Protein AF-A0A2P5BXR2-F1 (afdb_monomer_lite)

pLDDT: mean 88.07, std 12.1, range [50.62, 97.69]

Structure (mmCIF, N/CA/C/O backbone):
data_AF-A0A2P5BXR2-F1
#
_entry.id   AF-A0A2P5BXR2-F1
#
loop_
_atom_site.group_PDB
_atom_site.id
_atom_site.type_symbol
_atom_site.label_atom_id
_atom_site.label_alt_id
_atom_site.label_comp_id
_atom_site.label_asym_id
_atom_site.label_entity_id
_atom_site.label_seq_id
_atom_site.pdbx_PDB_ins_code
_atom_site.Cartn_x
_atom_site.Cartn_y
_atom_site.Cartn_z
_atom_site.occupancy
_atom_site.B_iso_or_equiv
_atom_site.auth_seq_id
_atom_site.auth_comp_id
_atom_site.auth_asym_id
_atom_site.auth_atom_id
_atom_site.pdbx_PDB_model_num
ATOM 1 N N . MET A 1 1 ? 4.784 3.458 15.283 1.00 50.62 1 MET A N 1
ATOM 2 C CA . MET A 1 1 ? 4.928 3.569 13.817 1.00 50.62 1 MET A CA 1
ATOM 3 C C . MET A 1 1 ? 5.617 4.893 13.542 1.00 50.62 1 MET A C 1
ATOM 5 O O . MET A 1 1 ? 5.100 5.916 13.974 1.00 50.62 1 MET A O 1
ATOM 9 N N . SER A 1 2 ? 6.825 4.873 12.980 1.00 51.78 2 SER A N 1
ATOM 10 C CA . SER A 1 2 ? 7.567 6.105 12.665 1.00 51.78 2 SER A CA 1
ATOM 11 C C . SER A 1 2 ? 7.206 6.588 11.256 1.00 51.78 2 SER A C 1
ATOM 13 O O . SER A 1 2 ? 6.682 5.811 10.460 1.00 51.78 2 SER A O 1
ATOM 15 N N . ALA A 1 3 ? 7.502 7.846 10.922 1.00 52.97 3 ALA A N 1
ATOM 16 C CA . ALA A 1 3 ? 7.253 8.400 9.585 1.00 52.97 3 ALA A CA 1
ATOM 17 C C . ALA A 1 3 ? 7.955 7.628 8.441 1.00 52.97 3 ALA A C 1
ATOM 19 O O . ALA A 1 3 ? 7.564 7.770 7.287 1.00 52.97 3 ALA A O 1
ATOM 20 N N . TYR A 1 4 ? 8.945 6.783 8.756 1.00 61.28 4 TYR A N 1
ATOM 21 C CA . TYR A 1 4 ? 9.713 5.991 7.789 1.00 61.28 4 TYR A CA 1
ATOM 22 C C . TYR A 1 4 ? 8.978 4.760 7.231 1.00 61.28 4 TYR A C 1
ATOM 2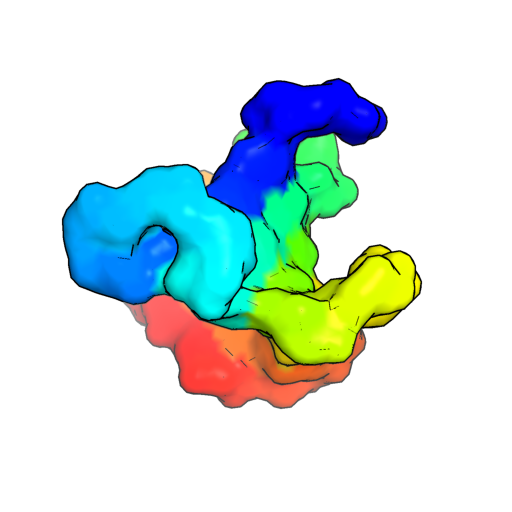4 O O . TYR A 1 4 ? 9.470 4.138 6.295 1.00 61.28 4 TYR A O 1
ATOM 32 N N . ASP A 1 5 ? 7.810 4.403 7.771 1.00 81.31 5 ASP A N 1
ATOM 33 C CA . ASP A 1 5 ? 7.036 3.228 7.335 1.00 81.31 5 ASP A CA 1
ATOM 34 C C . ASP A 1 5 ? 5.910 3.572 6.339 1.00 81.31 5 ASP A C 1
ATOM 36 O O . ASP A 1 5 ? 4.977 2.782 6.157 1.00 81.31 5 ASP A O 1
ATOM 40 N N . ARG A 1 6 ? 5.958 4.765 5.728 1.00 89.50 6 ARG A N 1
ATOM 41 C CA . ARG A 1 6 ? 4.939 5.256 4.793 1.00 89.50 6 ARG A CA 1
ATOM 42 C C . ARG A 1 6 ? 5.520 5.478 3.402 1.00 89.50 6 ARG A C 1
ATOM 44 O O . ARG A 1 6 ? 6.527 6.157 3.238 1.00 89.50 6 ARG A O 1
ATOM 51 N N . TRP A 1 7 ? 4.807 4.977 2.402 1.00 92.62 7 TRP A N 1
ATOM 52 C CA . TRP A 1 7 ? 5.045 5.256 0.990 1.00 92.62 7 TRP A CA 1
ATOM 53 C C . TRP A 1 7 ? 3.892 6.076 0.428 1.00 92.62 7 TRP A C 1
ATOM 55 O O . TRP A 1 7 ? 2.732 5.868 0.791 1.00 92.62 7 TRP A O 1
ATOM 65 N N . GLN A 1 8 ? 4.210 7.004 -0.466 1.00 94.94 8 GLN A N 1
ATOM 66 C CA . GLN A 1 8 ? 3.237 7.779 -1.227 1.00 94.94 8 GLN A CA 1
ATOM 67 C C . GLN A 1 8 ? 3.426 7.474 -2.705 1.00 94.94 8 GLN A C 1
ATOM 69 O O . GLN A 1 8 ? 4.554 7.440 -3.193 1.00 94.94 8 GLN A O 1
ATOM 74 N N . VAL A 1 9 ? 2.320 7.238 -3.400 1.00 96.38 9 VAL A N 1
ATOM 75 C CA . VAL A 1 9 ? 2.317 6.982 -4.837 1.00 96.38 9 VAL A CA 1
ATOM 76 C C . VAL A 1 9 ? 1.668 8.173 -5.512 1.00 96.38 9 VAL A C 1
ATOM 78 O O . VAL A 1 9 ? 0.504 8.481 -5.248 1.00 96.38 9 VAL A O 1
ATOM 81 N N . LEU A 1 10 ? 2.439 8.849 -6.357 1.00 97.12 10 LEU A N 1
ATOM 82 C CA . LEU A 1 10 ? 2.013 10.022 -7.108 1.00 97.12 10 LEU A CA 1
ATOM 83 C C . LEU A 1 10 ? 1.834 9.673 -8.588 1.00 97.12 10 LEU A C 1
ATOM 85 O O . LEU A 1 10 ? 2.337 8.659 -9.074 1.00 97.12 10 LEU A O 1
ATOM 89 N N . ARG A 1 11 ? 1.070 10.494 -9.306 1.00 96.88 11 ARG A N 1
ATOM 90 C CA . ARG A 1 11 ? 0.828 10.323 -10.739 1.00 96.88 11 ARG A CA 1
ATOM 91 C C . ARG A 1 11 ? 2.080 10.664 -11.554 1.00 96.88 11 ARG A C 1
ATOM 93 O O . ARG A 1 11 ? 2.604 11.769 -11.449 1.00 96.88 11 ARG A O 1
ATOM 100 N N . GLY A 1 12 ? 2.473 9.757 -12.451 1.00 95.94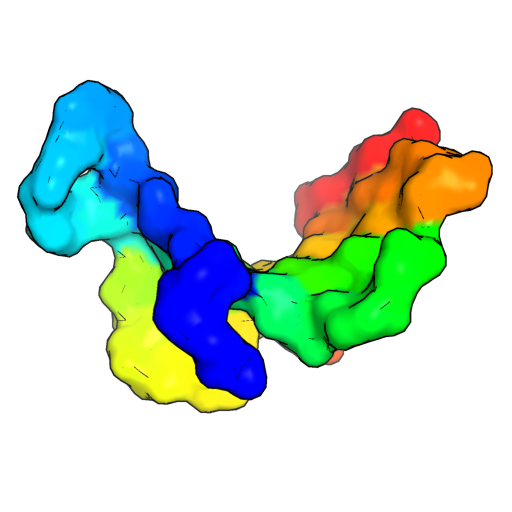 12 GLY A N 1
ATOM 101 C CA . GLY A 1 12 ? 3.636 9.956 -13.321 1.00 95.94 12 GLY A CA 1
ATOM 102 C C . GLY A 1 12 ? 4.912 10.158 -12.502 1.00 95.94 12 GLY A C 1
ATOM 103 O O . GLY A 1 12 ? 5.082 9.512 -11.474 1.00 95.94 12 GLY A O 1
ATOM 104 N N . ASP A 1 13 ? 5.755 11.096 -12.929 1.00 95.25 13 ASP A N 1
ATOM 105 C CA . ASP A 1 13 ? 6.997 11.465 -12.232 1.00 95.25 13 ASP A CA 1
ATOM 106 C C . ASP A 1 13 ? 6.811 12.668 -11.284 1.00 95.25 13 ASP A C 1
ATOM 108 O O . ASP A 1 13 ? 7.760 13.387 -10.971 1.00 95.25 13 ASP A O 1
ATOM 112 N N . SER A 1 14 ? 5.571 12.939 -10.859 1.00 96.06 14 SER A N 1
ATOM 113 C CA . SER A 1 14 ? 5.257 14.091 -10.013 1.00 96.06 14 SER A CA 1
ATOM 114 C C . SER A 1 14 ? 5.728 13.905 -8.571 1.00 96.06 14 SER A C 1
ATOM 116 O O . SER A 1 14 ? 5.664 12.816 -8.000 1.00 96.06 14 SER A O 1
ATOM 118 N N . THR A 1 15 ? 6.125 15.013 -7.948 1.00 94.12 15 THR A N 1
ATOM 119 C CA . THR A 1 15 ? 6.390 15.126 -6.506 1.00 94.12 15 THR A CA 1
ATOM 120 C C . THR A 1 15 ? 5.376 16.032 -5.796 1.00 94.12 15 THR A C 1
ATOM 122 O O . THR A 1 15 ? 5.551 16.356 -4.624 1.00 94.12 15 THR A O 1
ATOM 125 N N . GLU A 1 16 ? 4.326 16.472 -6.494 1.00 95.88 16 GLU A N 1
ATOM 126 C CA . GLU A 1 16 ? 3.330 17.419 -5.990 1.00 95.88 16 GLU A CA 1
ATOM 127 C C . GLU A 1 16 ? 2.209 16.717 -5.218 1.00 95.88 16 GLU A C 1
ATOM 129 O O . GLU A 1 16 ? 1.573 15.797 -5.723 1.00 95.88 16 GLU A O 1
ATOM 134 N N . SER A 1 17 ? 1.844 17.224 -4.036 1.00 91.94 17 SER A N 1
ATOM 135 C CA . SER A 1 17 ? 0.786 16.626 -3.202 1.00 91.94 17 SER A CA 1
ATOM 136 C C . SER A 1 17 ? -0.573 16.485 -3.903 1.00 91.94 17 SER A C 1
ATOM 138 O O . SER A 1 17 ? -1.349 15.597 -3.557 1.00 91.94 17 SER A O 1
ATOM 140 N N . ARG A 1 18 ? -0.871 17.340 -4.894 1.00 94.38 18 ARG A N 1
ATOM 141 C CA . ARG A 1 18 ? -2.112 17.279 -5.692 1.00 94.38 18 ARG A CA 1
ATOM 142 C C . ARG A 1 18 ? -2.214 16.015 -6.553 1.00 94.38 18 ARG A C 1
ATOM 144 O O . ARG A 1 18 ? -3.312 15.636 -6.946 1.00 94.38 18 ARG A O 1
ATOM 151 N N . ASP A 1 19 ? -1.074 15.396 -6.845 1.00 97.25 19 ASP A N 1
ATOM 152 C CA . ASP A 1 19 ? -0.957 14.222 -7.705 1.00 97.25 19 ASP A CA 1
ATOM 153 C 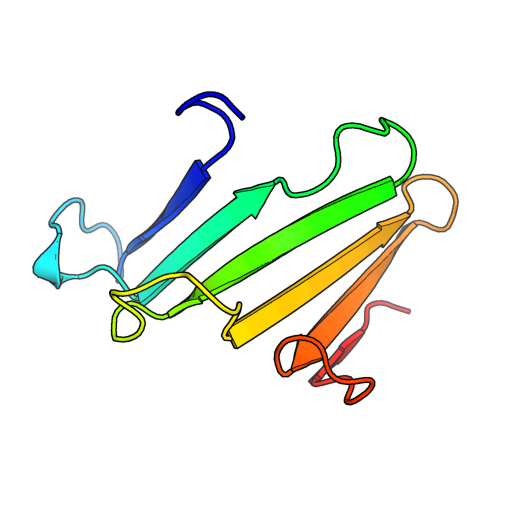C . ASP A 1 19 ? -0.907 12.916 -6.908 1.00 97.25 19 ASP A C 1
ATOM 155 O O . ASP A 1 19 ? -0.710 11.848 -7.491 1.00 97.25 19 ASP A O 1
ATOM 159 N N . LEU A 1 20 ? -1.097 12.978 -5.585 1.00 96.94 20 LEU A N 1
ATOM 160 C CA . LEU A 1 20 ? -1.200 11.800 -4.733 1.00 96.94 20 LEU A CA 1
ATOM 161 C C . LEU A 1 20 ? -2.357 10.906 -5.208 1.00 96.94 20 LEU A C 1
ATOM 163 O O . LEU A 1 20 ? -3.500 11.346 -5.312 1.00 96.94 20 LEU A O 1
ATOM 167 N N . LEU A 1 21 ? -2.061 9.633 -5.467 1.00 97.69 21 LEU A N 1
ATOM 168 C CA . LEU A 1 21 ? -3.052 8.610 -5.807 1.00 97.69 21 LEU A CA 1
ATOM 169 C C . LEU A 1 21 ? -3.474 7.844 -4.555 1.00 97.69 21 LEU A C 1
ATOM 171 O O . LEU A 1 21 ? -4.661 7.711 -4.257 1.00 97.69 21 LEU A O 1
ATOM 175 N N . PHE A 1 22 ? -2.486 7.362 -3.806 1.00 97.06 22 PHE A N 1
ATOM 176 C CA . PHE A 1 22 ? -2.686 6.683 -2.537 1.00 97.06 22 PHE A CA 1
ATOM 177 C C . PHE A 1 22 ? -1.411 6.718 -1.702 1.00 97.06 22 PHE A C 1
ATOM 179 O O . PHE A 1 22 ? -0.319 7.046 -2.172 1.00 97.06 22 PHE A O 1
ATOM 186 N N . SER A 1 23 ? -1.553 6.331 -0.445 1.00 95.69 23 SER A N 1
ATOM 187 C CA . SER A 1 23 ? -0.435 6.060 0.441 1.00 95.69 23 SER A CA 1
ATOM 188 C C . SER A 1 23 ? -0.555 4.671 1.039 1.00 95.69 23 SER A C 1
ATOM 190 O O . SER A 1 23 ? -1.659 4.175 1.238 1.00 95.69 23 SER A O 1
ATOM 192 N N . ALA A 1 24 ? 0.580 4.048 1.320 1.00 94.44 24 ALA A N 1
ATOM 193 C CA . ALA A 1 24 ? 0.647 2.753 1.973 1.00 94.44 24 ALA A CA 1
ATOM 194 C C . ALA A 1 24 ? 1.450 2.892 3.261 1.00 94.44 24 ALA A C 1
ATOM 196 O O . ALA A 1 24 ? 2.511 3.521 3.266 1.00 94.44 24 ALA A O 1
ATOM 197 N N . LYS A 1 25 ? 0.956 2.308 4.347 1.00 92.19 25 LYS A N 1
ATOM 198 C CA . LYS A 1 25 ?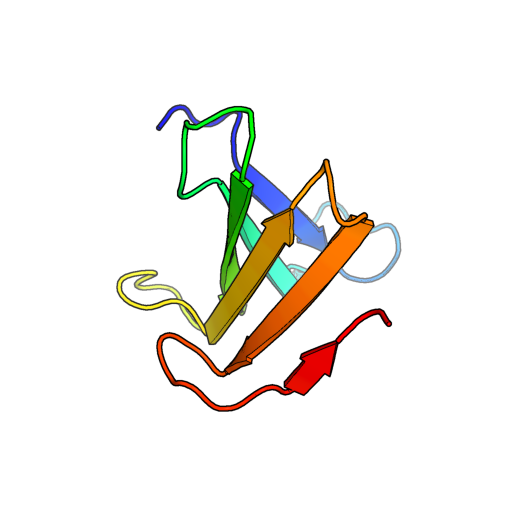 1.635 2.282 5.642 1.00 92.19 25 LYS A CA 1
ATOM 199 C C . LYS A 1 25 ? 1.849 0.849 6.072 1.00 92.19 25 LYS A C 1
ATOM 201 O O . LYS A 1 25 ? 0.957 0.024 5.915 1.00 92.19 25 LYS A O 1
ATOM 206 N N . ARG A 1 26 ? 3.000 0.556 6.668 1.00 88.44 26 ARG A N 1
ATOM 207 C CA . ARG A 1 26 ? 3.204 -0.739 7.318 1.00 88.44 26 ARG A CA 1
ATOM 208 C C . ARG A 1 26 ? 2.393 -0.819 8.610 1.00 88.44 26 ARG A C 1
ATOM 210 O O . ARG A 1 26 ? 2.577 0.014 9.494 1.00 88.44 26 ARG A O 1
ATOM 217 N N . SER A 1 27 ? 1.538 -1.832 8.726 1.00 82.50 27 SER A N 1
ATOM 218 C CA . SER A 1 27 ? 0.671 -2.035 9.895 1.00 82.50 27 SER A CA 1
ATOM 219 C C . SER A 1 27 ? 1.128 -3.171 10.820 1.00 82.50 27 SER A C 1
ATOM 221 O O . SER A 1 27 ? 0.706 -3.216 11.974 1.00 82.50 27 SER A O 1
ATOM 223 N N . SER A 1 28 ? 2.074 -4.017 10.387 1.00 72.81 28 SER A N 1
ATOM 224 C CA . SER A 1 28 ? 2.692 -5.067 11.216 1.00 72.81 28 SER A CA 1
ATOM 225 C C . SER A 1 28 ? 4.214 -4.915 11.337 1.00 72.81 28 SER A C 1
ATOM 227 O O . SER A 1 28 ? 4.912 -4.643 10.360 1.00 72.81 28 SER A O 1
ATOM 229 N N . LEU A 1 29 ? 4.736 -5.130 12.550 1.00 64.50 29 LEU A N 1
ATOM 230 C CA . LEU A 1 29 ? 6.175 -5.151 12.864 1.00 64.50 29 LEU A CA 1
ATOM 231 C C . LEU A 1 29 ? 6.765 -6.573 12.881 1.00 64.50 29 LEU A C 1
ATOM 233 O O . LEU A 1 29 ? 7.946 -6.754 13.176 1.00 64.50 29 LEU A O 1
ATOM 237 N N . ILE A 1 30 ? 5.958 -7.594 12.588 1.00 67.62 30 ILE A N 1
ATOM 238 C CA . ILE A 1 30 ? 6.414 -8.985 12.595 1.00 67.62 30 ILE A CA 1
ATOM 239 C C . ILE A 1 30 ? 7.156 -9.251 11.284 1.00 67.62 30 ILE A C 1
ATOM 241 O O . ILE A 1 30 ? 6.537 -9.363 10.233 1.00 67.62 30 ILE A O 1
ATOM 245 N N . GLN A 1 31 ? 8.482 -9.406 11.351 1.00 57.75 31 GLN A N 1
ATOM 246 C CA . GLN A 1 31 ? 9.368 -9.563 10.182 1.00 57.75 31 GLN A CA 1
ATOM 247 C C . GLN A 1 31 ? 8.949 -10.666 9.190 1.00 57.75 31 GLN A C 1
ATOM 249 O O . GLN A 1 31 ? 9.308 -10.605 8.020 1.00 57.75 31 GLN A O 1
ATOM 254 N N . LEU A 1 32 ? 8.184 -11.664 9.640 1.00 68.38 32 LEU A N 1
ATOM 255 C CA . LEU A 1 32 ? 7.778 -12.819 8.837 1.00 68.38 32 LEU A CA 1
ATOM 256 C C . LEU A 1 32 ? 6.495 -12.601 8.016 1.00 68.38 32 LEU A C 1
ATOM 258 O O . LEU A 1 32 ? 6.241 -13.357 7.078 1.00 68.38 32 LEU A O 1
ATOM 262 N N . LYS A 1 33 ? 5.683 -11.591 8.355 1.00 73.62 33 LYS A N 1
ATOM 263 C CA . LYS A 1 33 ? 4.415 -11.283 7.680 1.00 73.62 33 LYS A CA 1
ATOM 264 C C . LYS A 1 33 ? 4.380 -9.808 7.321 1.00 73.62 33 LYS A C 1
ATOM 266 O O . LYS A 1 33 ? 4.416 -8.946 8.194 1.00 73.62 33 LYS A O 1
ATOM 271 N N . THR A 1 34 ? 4.303 -9.518 6.030 1.00 83.06 34 THR A N 1
ATOM 272 C CA . THR A 1 34 ? 4.159 -8.144 5.556 1.00 83.06 34 THR A CA 1
ATOM 273 C C . THR A 1 34 ? 2.685 -7.781 5.548 1.00 83.06 34 THR A C 1
ATOM 275 O O . THR A 1 34 ? 1.882 -8.459 4.911 1.00 83.06 34 THR A O 1
ATOM 278 N N . GLU A 1 35 ? 2.340 -6.706 6.246 1.00 90.06 35 GLU A N 1
ATOM 279 C CA . GLU A 1 35 ? 0.992 -6.148 6.252 1.00 90.06 35 GLU A CA 1
ATOM 280 C C . GLU A 1 35 ? 1.076 -4.654 5.957 1.00 90.06 35 GLU A C 1
ATOM 282 O O . GLU A 1 35 ? 1.856 -3.937 6.599 1.00 90.06 35 GLU A O 1
ATOM 287 N N . LEU A 1 36 ? 0.335 -4.217 4.938 1.00 92.44 36 LEU A N 1
ATOM 288 C CA . LEU A 1 36 ? 0.247 -2.818 4.542 1.00 92.44 36 LEU A CA 1
ATOM 289 C C . LEU A 1 36 ? -1.213 -2.381 4.505 1.00 92.44 36 LEU A C 1
ATOM 291 O O . LEU A 1 36 ? -2.050 -3.045 3.891 1.00 92.44 36 LEU A O 1
ATOM 295 N N . ASP A 1 37 ? -1.466 -1.214 5.076 1.00 94.62 37 ASP A N 1
ATOM 296 C CA . ASP A 1 37 ? -2.740 -0.518 4.986 1.00 94.62 37 ASP A CA 1
ATOM 297 C C . ASP A 1 37 ? -2.618 0.558 3.903 1.00 94.62 37 ASP A C 1
ATOM 299 O O . ASP A 1 37 ? -1.710 1.397 3.945 1.00 94.62 37 ASP A O 1
ATOM 303 N N . VAL A 1 38 ? -3.506 0.519 2.912 1.00 96.06 38 VAL A N 1
ATOM 304 C CA . VAL A 1 38 ? -3.523 1.446 1.777 1.00 96.06 38 VAL A CA 1
ATOM 305 C C . VAL A 1 38 ? -4.690 2.413 1.925 1.00 96.06 38 VAL A C 1
ATOM 307 O O . VAL A 1 38 ? -5.831 1.995 2.107 1.00 96.06 38 VAL A O 1
ATOM 310 N N . PHE A 1 39 ? -4.397 3.702 1.795 1.00 97.12 39 PHE A N 1
ATOM 311 C CA . PHE A 1 39 ? -5.357 4.798 1.891 1.00 97.12 39 PHE A CA 1
ATOM 312 C C . PHE A 1 39 ? -5.343 5.583 0.584 1.00 97.12 39 PHE A C 1
ATOM 314 O O . PHE A 1 39 ? -4.297 6.116 0.195 1.00 97.12 39 PHE A O 1
ATOM 321 N N . LEU A 1 40 ? -6.481 5.640 -0.102 1.00 97.25 40 LEU A N 1
ATOM 322 C CA . LEU A 1 40 ? -6.657 6.455 -1.300 1.00 97.25 40 LEU A CA 1
ATOM 323 C C . LEU A 1 40 ? -6.581 7.943 -0.943 1.00 97.25 40 LEU A C 1
ATOM 325 O O . LEU A 1 40 ? -6.883 8.344 0.177 1.00 97.25 40 LEU A O 1
ATOM 329 N N . ALA A 1 41 ? -6.200 8.790 -1.900 1.00 96.06 41 ALA A N 1
ATOM 330 C CA . ALA A 1 41 ? -6.007 10.221 -1.646 1.00 96.06 41 ALA A CA 1
ATOM 331 C C . ALA A 1 41 ? -7.263 10.959 -1.137 1.00 96.06 41 ALA A C 1
ATOM 333 O O . ALA A 1 41 ? -7.146 11.999 -0.493 1.00 96.06 41 ALA A O 1
ATOM 334 N N . ASN A 1 42 ? -8.464 10.433 -1.402 1.00 95.44 42 ASN A N 1
ATOM 335 C CA . ASN A 1 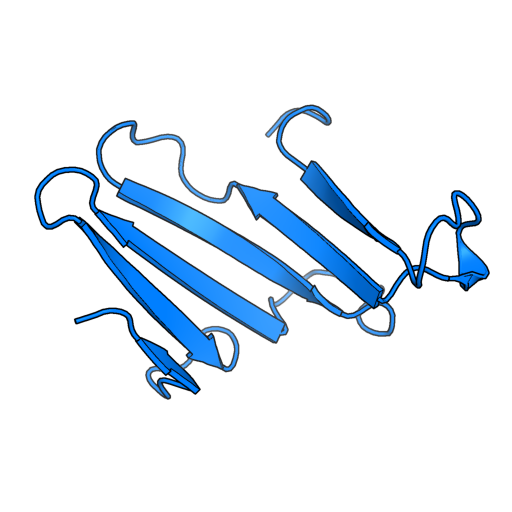42 ? -9.722 10.982 -0.889 1.00 95.44 42 ASN A CA 1
ATOM 336 C C . ASN A 1 42 ? -10.037 10.551 0.559 1.00 95.44 42 ASN A C 1
ATOM 338 O O . ASN A 1 42 ? -10.900 11.159 1.194 1.00 95.44 42 ASN A O 1
ATOM 342 N N . ASN A 1 43 ? -9.348 9.543 1.096 1.00 95.06 43 ASN A N 1
ATOM 343 C CA . ASN A 1 43 ? -9.504 9.059 2.462 1.00 95.06 43 ASN A CA 1
ATOM 344 C C . ASN A 1 43 ? -8.602 9.857 3.414 1.00 95.06 43 ASN A C 1
ATOM 346 O O . ASN A 1 43 ? -7.556 9.398 3.864 1.00 95.06 43 ASN A O 1
ATOM 350 N N . THR A 1 44 ? -9.010 11.089 3.714 1.00 91.94 44 THR A N 1
ATOM 351 C CA . THR A 1 44 ? -8.220 12.029 4.527 1.00 91.94 44 THR A CA 1
ATOM 352 C C . THR A 1 44 ? -8.214 11.710 6.021 1.00 91.94 44 THR A C 1
ATOM 354 O O . THR A 1 44 ? -7.347 12.199 6.743 1.00 91.94 44 THR A O 1
ATOM 357 N N . ARG A 1 45 ? -9.176 10.909 6.498 1.00 93.44 45 ARG A N 1
ATOM 358 C CA . ARG A 1 45 ? -9.267 10.506 7.910 1.00 93.44 45 ARG A CA 1
ATOM 359 C C . ARG A 1 45 ? -8.306 9.371 8.244 1.00 93.44 45 ARG A C 1
ATOM 361 O O . ARG A 1 45 ? -7.816 9.321 9.365 1.00 93.44 45 ARG A O 1
ATOM 368 N N . GLU A 1 46 ? -8.045 8.478 7.286 1.00 91.25 46 GLU A N 1
ATOM 369 C CA . GLU A 1 46 ? -7.142 7.326 7.435 1.00 91.25 46 GLU A CA 1
ATOM 370 C C . GLU A 1 46 ? -7.465 6.428 8.652 1.00 91.25 46 GLU A C 1
ATOM 372 O O . GLU A 1 46 ? -6.586 5.753 9.183 1.00 91.25 46 GLU A O 1
ATOM 377 N N . GLU A 1 47 ? -8.728 6.413 9.098 1.00 91.50 47 GLU A N 1
ATOM 378 C CA . GLU A 1 47 ? -9.207 5.579 10.214 1.00 91.50 47 GLU A CA 1
ATOM 379 C C . GLU A 1 47 ? -9.409 4.116 9.791 1.00 91.50 47 GLU A C 1
ATOM 381 O O . GLU A 1 47 ? -9.194 3.200 10.581 1.00 91.50 47 GLU A O 1
ATOM 386 N N . VAL A 1 48 ? -9.809 3.902 8.534 1.00 93.81 48 VAL A N 1
ATOM 387 C CA . VAL A 1 48 ? -10.011 2.588 7.911 1.00 93.81 48 VAL A CA 1
ATOM 388 C C . VAL A 1 48 ? -9.298 2.594 6.564 1.00 93.81 48 VAL A C 1
ATOM 390 O O . VAL A 1 48 ? -9.399 3.575 5.825 1.00 93.81 48 VAL A O 1
ATOM 393 N N . CYS A 1 49 ? -8.562 1.525 6.255 1.00 95.31 49 CYS A N 1
ATOM 394 C CA . CYS A 1 49 ? -7.883 1.394 4.971 1.00 95.31 49 CYS A CA 1
ATOM 395 C C . CYS A 1 49 ? -8.881 1.109 3.838 1.00 95.31 49 CYS A C 1
ATOM 397 O O . CYS A 1 49 ? -9.897 0.442 4.034 1.00 95.31 49 CYS A O 1
ATOM 399 N N . ASP A 1 50 ? -8.578 1.596 2.637 1.00 97.25 50 ASP A N 1
ATOM 400 C CA . ASP A 1 50 ? -9.342 1.286 1.424 1.00 97.25 50 ASP A CA 1
ATOM 401 C C . ASP A 1 50 ? -8.935 -0.072 0.852 1.00 97.25 50 ASP A C 1
ATOM 403 O O . ASP A 1 50 ? -9.755 -0.787 0.274 1.00 97.25 50 ASP A O 1
ATOM 407 N N . PHE A 1 51 ? -7.670 -0.454 1.052 1.00 96.62 51 PHE A N 1
ATOM 408 C CA . PHE A 1 51 ? -7.175 -1.788 0.743 1.00 96.62 51 PHE A CA 1
ATOM 409 C C . PHE A 1 51 ? -6.208 -2.277 1.804 1.00 96.62 51 PHE A C 1
ATOM 411 O O . PHE A 1 51 ? -5.422 -1.507 2.360 1.00 96.62 51 PHE A O 1
ATOM 418 N N . LYS A 1 52 ? -6.213 -3.591 2.001 1.00 95.50 52 LYS A N 1
ATOM 419 C CA . LYS A 1 52 ? -5.282 -4.270 2.889 1.00 95.50 52 LYS A CA 1
ATOM 420 C C . LYS A 1 52 ? -4.425 -5.242 2.116 1.00 95.50 52 LYS A C 1
ATOM 422 O O . LYS A 1 52 ? -4.946 -6.105 1.416 1.00 95.50 52 LYS A O 1
ATOM 427 N N . VAL A 1 53 ? -3.112 -5.133 2.254 1.00 92.88 53 VAL A N 1
ATOM 428 C CA . VAL A 1 53 ? -2.168 -6.059 1.628 1.00 92.88 53 VAL A CA 1
ATOM 429 C C . VAL A 1 53 ? -1.616 -6.977 2.699 1.00 92.88 53 VAL A C 1
ATOM 431 O O . VAL A 1 53 ? -1.041 -6.506 3.677 1.00 92.88 53 VAL A O 1
ATOM 434 N N . LYS A 1 54 ? -1.761 -8.287 2.504 1.00 91.56 54 LYS A N 1
ATOM 435 C CA . LYS A 1 54 ? -1.155 -9.312 3.357 1.00 91.56 54 LYS A CA 1
ATOM 436 C C . LYS A 1 54 ? -0.228 -10.169 2.517 1.00 91.56 54 LYS A C 1
ATOM 438 O O . LYS A 1 54 ? -0.635 -10.716 1.495 1.00 91.56 54 LYS A O 1
ATOM 443 N N . GLY A 1 55 ? 1.011 -10.298 2.961 1.00 87.69 55 GLY A N 1
ATOM 444 C CA . GLY A 1 55 ? 2.010 -11.133 2.318 1.00 87.69 55 GLY A CA 1
ATOM 445 C C . GLY A 1 55 ? 2.810 -11.951 3.318 1.00 87.69 55 GLY A C 1
ATOM 446 O O . GLY A 1 55 ? 2.959 -11.584 4.487 1.00 87.69 55 GLY A O 1
ATOM 447 N N . SER A 1 56 ? 3.339 -13.068 2.836 1.00 82.31 56 SER A N 1
ATOM 448 C CA . SER A 1 56 ? 4.231 -13.949 3.584 1.00 82.31 56 SER A CA 1
ATOM 449 C C . SER A 1 56 ? 5.522 -14.115 2.801 1.00 82.31 56 SER A C 1
ATOM 451 O O . SER A 1 56 ? 5.498 -14.450 1.614 1.00 82.31 56 SER A O 1
ATOM 453 N N . TRP A 1 57 ? 6.660 -13.894 3.461 1.00 71.00 57 TRP A N 1
ATOM 454 C CA . TRP A 1 57 ? 7.959 -14.112 2.823 1.00 71.00 57 TRP A CA 1
ATOM 455 C C . TRP A 1 57 ? 8.164 -15.596 2.495 1.00 71.00 57 TRP A C 1
ATOM 457 O O . TRP A 1 57 ? 8.647 -15.927 1.412 1.00 71.00 57 TRP A O 1
ATOM 467 N N . PHE A 1 58 ? 7.779 -16.488 3.414 1.00 76.56 58 PHE A N 1
ATOM 468 C CA . PHE A 1 58 ? 7.982 -17.934 3.279 1.00 76.56 58 PHE A CA 1
ATOM 469 C C . PHE A 1 58 ? 7.251 -18.506 2.070 1.00 76.56 58 PHE A C 1
ATOM 471 O O . PHE A 1 58 ? 7.833 -19.240 1.275 1.00 76.56 58 PHE A O 1
ATOM 478 N N . ASP A 1 59 ? 5.999 -18.100 1.908 1.00 80.06 59 ASP A N 1
ATOM 479 C CA . ASP A 1 59 ? 5.091 -18.684 0.924 1.00 80.06 59 ASP A CA 1
ATOM 480 C C . ASP A 1 59 ? 5.114 -17.882 -0.386 1.00 80.06 59 ASP A C 1
ATOM 482 O O . ASP A 1 59 ? 4.409 -18.212 -1.334 1.00 80.06 59 ASP A O 1
ATOM 486 N N . ARG A 1 60 ? 5.895 -16.788 -0.423 1.00 81.62 60 ARG A N 1
ATOM 487 C CA . ARG A 1 60 ? 5.941 -15.786 -1.503 1.00 81.62 60 ARG A CA 1
ATOM 488 C C . ARG A 1 60 ? 4.556 -15.290 -1.936 1.00 81.62 60 ARG A C 1
ATOM 490 O O . ARG A 1 60 ? 4.386 -14.831 -3.069 1.00 81.62 60 ARG A O 1
ATOM 497 N N . SER A 1 61 ? 3.590 -15.354 -1.024 1.00 86.31 61 SER A N 1
ATOM 498 C CA . SER A 1 61 ? 2.202 -14.990 -1.258 1.00 86.31 61 SER A CA 1
ATOM 499 C C . SER A 1 61 ? 2.002 -13.495 -1.039 1.00 86.31 61 SER A C 1
ATOM 501 O O . SER A 1 61 ? 2.648 -12.867 -0.196 1.00 86.31 61 SER A O 1
ATOM 503 N N . CYS A 1 62 ? 1.103 -12.915 -1.825 1.00 90.25 62 CYS A N 1
ATOM 504 C CA . CYS A 1 62 ? 0.650 -11.542 -1.657 1.00 90.25 62 CYS A CA 1
ATOM 505 C C . CYS A 1 62 ? -0.824 -11.483 -2.039 1.00 90.25 62 CYS A C 1
ATOM 507 O O . CYS A 1 62 ? -1.189 -11.865 -3.152 1.00 90.25 62 CYS A O 1
ATOM 509 N N . VAL A 1 63 ? -1.663 -11.037 -1.112 1.00 94.00 63 VAL A N 1
ATOM 510 C CA . VAL A 1 63 ? -3.108 -10.910 -1.289 1.00 94.00 63 VAL A CA 1
ATOM 511 C C . VAL A 1 63 ? -3.509 -9.483 -0.958 1.00 94.00 63 VAL A C 1
ATOM 513 O O . VAL A 1 63 ? -3.101 -8.940 0.069 1.00 94.00 63 VAL A O 1
ATOM 516 N N . VAL A 1 64 ? -4.314 -8.885 -1.828 1.00 95.44 64 VAL A N 1
ATOM 517 C CA . VAL A 1 64 ? -4.894 -7.557 -1.651 1.00 95.44 64 VAL A CA 1
ATOM 518 C C . VAL A 1 64 ? -6.390 -7.718 -1.414 1.00 95.44 64 VAL A C 1
ATOM 520 O O . VAL A 1 64 ? -7.089 -8.339 -2.217 1.00 95.44 64 VAL A O 1
ATOM 523 N N . TYR A 1 65 ? -6.873 -7.141 -0.321 1.00 96.75 65 TYR A N 1
ATOM 524 C CA . TYR A 1 65 ? -8.269 -7.150 0.097 1.00 96.75 65 TYR A CA 1
ATOM 525 C C . TYR A 1 65 ? -8.889 -5.761 -0.052 1.00 96.75 65 TYR A C 1
ATOM 527 O O . TYR A 1 65 ? -8.189 -4.756 0.082 1.00 96.75 65 TYR A O 1
ATOM 535 N N . ALA A 1 66 ? -10.199 -5.702 -0.297 1.00 97.12 66 ALA A N 1
ATOM 536 C CA . ALA A 1 66 ? -10.972 -4.464 -0.222 1.00 97.12 66 ALA A CA 1
ATOM 537 C C . ALA A 1 66 ? -11.229 -4.100 1.251 1.00 97.12 66 ALA A C 1
ATOM 539 O O . ALA A 1 66 ? -11.961 -4.803 1.957 1.00 97.12 66 ALA A O 1
ATOM 540 N N . GLY A 1 67 ? -10.613 -3.008 1.700 1.00 93.81 67 GLY A N 1
ATOM 541 C CA . GLY A 1 67 ? -10.574 -2.557 3.089 1.00 93.81 67 GLY A CA 1
ATOM 542 C C . GLY A 1 67 ? -10.209 -3.663 4.079 1.00 93.81 67 GLY A C 1
ATOM 543 O O . GLY A 1 67 ? -9.376 -4.523 3.800 1.00 93.81 67 GLY A O 1
ATOM 544 N N . GLU A 1 68 ? -10.888 -3.673 5.225 1.00 90.56 68 GLU A N 1
ATOM 545 C CA . GLU A 1 68 ? -10.757 -4.712 6.261 1.00 90.56 68 GLU A CA 1
ATOM 546 C C . GLU A 1 68 ? -11.664 -5.937 6.017 1.00 90.56 68 GL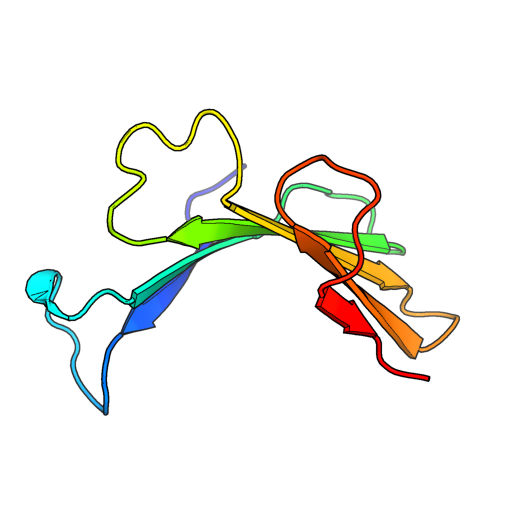U A C 1
ATOM 548 O O . GLU A 1 68 ? -11.864 -6.764 6.909 1.00 90.56 68 GLU A O 1
ATOM 553 N N . SER A 1 69 ? -12.255 -6.065 4.824 1.00 92.31 69 SER A N 1
ATOM 554 C CA . SER A 1 69 ? -13.141 -7.187 4.494 1.00 92.31 69 SER A CA 1
ATOM 555 C C . SER A 1 69 ? -12.371 -8.436 4.039 1.00 92.31 69 SER A C 1
ATOM 557 O O . SER A 1 69 ? -11.167 -8.407 3.791 1.00 92.31 69 SER A O 1
ATOM 559 N N . SER A 1 70 ? -13.081 -9.556 3.879 1.00 92.38 70 SER A N 1
ATOM 560 C CA . SER A 1 70 ? -12.543 -10.787 3.279 1.00 92.38 70 SER A CA 1
ATOM 561 C C . SER A 1 70 ? -12.564 -10.788 1.744 1.00 92.38 70 SER A C 1
ATOM 563 O O . SER A 1 70 ? -12.164 -11.776 1.129 1.00 92.38 70 SER A O 1
ATOM 565 N N . THR A 1 71 ? -13.016 -9.701 1.110 1.00 97.44 71 THR A N 1
ATOM 566 C CA . THR A 1 71 ? -13.114 -9.600 -0.351 1.00 97.44 71 THR A CA 1
ATOM 567 C C . THR A 1 71 ? -11.728 -9.428 -0.959 1.00 97.44 71 THR A C 1
ATOM 569 O O . THR A 1 71 ? -11.092 -8.396 -0.759 1.00 97.44 71 THR A O 1
ATOM 572 N N . ILE A 1 72 ? -11.266 -10.419 -1.722 1.00 96.50 72 ILE A N 1
ATOM 573 C CA . ILE A 1 72 ? -9.984 -10.371 -2.437 1.00 96.50 72 ILE A CA 1
ATOM 574 C C . ILE A 1 72 ? -10.169 -9.620 -3.757 1.00 96.50 72 ILE A C 1
ATOM 576 O O . ILE A 1 72 ? -11.049 -9.961 -4.544 1.00 96.50 72 ILE A O 1
ATOM 580 N N . VAL A 1 73 ? -9.313 -8.630 -4.014 1.00 97.25 73 VAL A N 1
ATOM 581 C CA . VAL A 1 73 ? -9.287 -7.878 -5.284 1.00 97.25 73 VAL A CA 1
ATOM 582 C C . VAL A 1 73 ? -8.103 -8.261 -6.168 1.00 97.25 73 VAL A C 1
ATOM 584 O O . VAL A 1 73 ? -8.172 -8.116 -7.385 1.00 97.25 73 VAL A O 1
ATOM 587 N N . ALA A 1 74 ? -7.024 -8.774 -5.573 1.00 95.69 74 ALA A N 1
ATOM 588 C CA . ALA A 1 74 ? -5.881 -9.315 -6.297 1.00 95.69 74 ALA A CA 1
ATOM 589 C C . ALA A 1 74 ? -5.127 -10.332 -5.435 1.00 95.69 74 ALA A C 1
ATOM 591 O O . ALA A 1 74 ? -5.045 -10.193 -4.214 1.00 95.69 74 ALA A O 1
ATOM 592 N N . GLN A 1 75 ? -4.532 -11.335 -6.072 1.00 93.94 75 GLN A N 1
ATOM 593 C CA . GLN A 1 75 ? -3.692 -12.320 -5.405 1.00 93.94 75 GLN A CA 1
ATOM 594 C C . GLN A 1 75 ? -2.577 -12.776 -6.341 1.00 93.94 75 GLN A C 1
ATOM 596 O O . GLN A 1 75 ? -2.814 -13.050 -7.516 1.00 93.94 75 GLN A O 1
ATOM 601 N N . LYS A 1 76 ? -1.363 -12.883 -5.802 1.00 85.06 76 LYS A N 1
ATOM 602 C CA . LYS A 1 76 ? -0.262 -13.599 -6.438 1.00 85.06 76 LYS A CA 1
ATOM 603 C C . LYS A 1 76 ? -0.324 -15.071 -6.027 1.00 85.06 76 LYS A C 1
ATOM 605 O O . LYS A 1 76 ? -0.323 -15.359 -4.828 1.00 85.06 76 LYS A O 1
ATOM 610 N N . MET A 1 77 ? -0.402 -15.946 -7.032 1.00 63.50 77 MET A N 1
ATOM 611 C CA . MET A 1 77 ? -0.283 -17.404 -6.901 1.00 63.50 77 MET A CA 1
ATOM 612 C C . MET A 1 77 ? 1.181 -17.834 -6.825 1.00 63.50 77 MET A C 1
ATOM 614 O O . MET A 1 77 ? 2.030 -17.153 -7.452 1.00 63.50 77 MET A O 1
#

Secondary structure (DSSP, 8-state):
--GGGEEEEESTT---GGGEEEEEEE----TTEEEEEEEETT--S-SS-SEEEEEETTTTEEEEEETTSS-EEEEE-

Foldseek 3Di:
DDPVQKDWDFPDPDPDLVRTQKMWGFPDPPPQKTKIAIDGSVRPVSPWGQKIWIAGPVVRKIWIAGIPDPHTPDIDD

Sequence (77 aa):
MSAYDRWQVLRGDSTESRDLLFSAKRSSLIQLKTELDVFLANNTREEVCDFKVKGSWFDRSCVVYAGESSTIVAQKM

Radius of gyration: 13.15 Å; chains: 1; bounding box: 23×36×27 Å

Organism: Parasponia andersonii (NCBI:txid3476)

InterPro domains:
  IPR007612 LURP-one-related [PF04525] (5-75)
  IPR007612 LURP-one-related [PTHR31087] (1-75)
  IPR025659 Tubby-like, C-terminal [SSF54518] (2-75)
  IPR038595 LURP-one-related superfamily [G3DSA:2.40.160.200] (1-77)